Protein AF-A0A0V0X682-F1 (afdb_monomer_lite)

Organism: Trichinella pseudospiralis (NCBI:txid6337)

InterPro domains:
  IPR011989 Armadillo-like helical [G3DSA:1.25.10.10] (1-181)
  IPR013713 Exportin-2, central domain [PF08506] (57-180)
  IPR016024 Armadillo-type fold [SSF48371] (2-155)

Sequence (181 aa):
MVNSSPLVKKQLTEAICFIGKYDFPSNWESLLEALVKCIQSGDLSIVNSSLVTAEHLFRRYSSESKSEKLWREIKYVLDNFADPLTNLFTSLTSKMTGEESKHFDNGCTMQIYESFVDIAKIFYHLNFQDLPEYFEDHLDDWMSGFKVLLELKNVYTCPEIGSLKMSFCAQICDNLTMFAE

Foldseek 3Di:
DLPDDPVVLVVVLVVLLVVCVPCPPPNPVCLLVVLLCQCPVPDLSSNLSSLSSLLSNLVCLLVDDDDPVSVVRLVSCCVRPVVSLLVSLLVLLCCCLDPVVVVDDPVNLLSSLSSLLSSLSSVCSSPNVHRDPSCVVCVCSVVVSLVSLLVDDDPDPDVSSVVSSVSSVVSVVVSVVSVVD

Radius of gyration: 16.18 Å; chains: 1; bounding box: 40×38×44 Å

Structure (mmCIF, N/CA/C/O backbone):
data_AF-A0A0V0X682-F1
#
_entry.id   AF-A0A0V0X682-F1
#
loop_
_atom_site.group_PDB
_atom_site.id
_atom_site.type_symbol
_atom_site.label_atom_id
_atom_site.label_alt_id
_atom_site.label_comp_id
_atom_site.label_asym_id
_atom_site.label_entity_id
_atom_site.label_seq_id
_atom_site.pdbx_PDB_ins_code
_atom_site.Cartn_x
_atom_site.Cartn_y
_atom_site.Cartn_z
_atom_site.occupancy
_atom_site.B_iso_or_equiv
_atom_site.auth_seq_id
_atom_site.auth_comp_id
_atom_site.auth_asym_id
_atom_site.auth_atom_id
_atom_site.pdbx_PDB_model_num
ATOM 1 N N . MET A 1 1 ? -5.658 18.130 -4.636 1.00 57.16 1 MET A N 1
ATOM 2 C CA . MET A 1 1 ? -4.519 17.281 -4.227 1.00 57.16 1 MET A CA 1
ATOM 3 C C . MET A 1 1 ? -3.651 16.895 -5.420 1.00 57.16 1 MET A C 1
ATOM 5 O O . MET A 1 1 ? -2.490 17.271 -5.439 1.00 57.16 1 MET A O 1
ATOM 9 N N . VAL A 1 2 ? -4.208 16.225 -6.434 1.00 58.59 2 VAL A N 1
ATOM 10 C CA . VAL A 1 2 ? -3.455 15.650 -7.569 1.00 58.59 2 VAL A CA 1
ATOM 11 C C . VAL A 1 2 ? -2.567 16.655 -8.330 1.00 58.59 2 VAL A C 1
ATOM 13 O O . VAL A 1 2 ? -1.406 16.349 -8.586 1.00 58.59 2 VAL A O 1
ATOM 16 N N . ASN A 1 3 ? -3.049 17.878 -8.584 1.00 67.31 3 ASN A N 1
ATOM 17 C CA . ASN A 1 3 ? -2.349 18.878 -9.416 1.00 67.31 3 ASN A CA 1
ATOM 18 C C . ASN A 1 3 ? -1.567 19.948 -8.624 1.00 67.31 3 ASN A C 1
ATOM 20 O O . ASN A 1 3 ? -1.228 20.999 -9.164 1.00 67.31 3 ASN A O 1
ATOM 24 N N . SER A 1 4 ? -1.331 19.740 -7.327 1.00 73.56 4 SER A N 1
ATOM 25 C CA . SER A 1 4 ? -0.669 20.726 -6.457 1.00 73.56 4 SER A CA 1
ATOM 26 C C . SER A 1 4 ? 0.848 20.496 -6.372 1.00 73.56 4 SER A C 1
ATOM 28 O O . SER A 1 4 ? 1.323 19.389 -6.617 1.00 73.56 4 SER A O 1
ATOM 30 N N . SER A 1 5 ? 1.626 21.519 -5.995 1.00 83.12 5 SER A N 1
ATOM 31 C CA . SER A 1 5 ? 3.076 21.364 -5.778 1.00 83.12 5 SER A CA 1
ATOM 32 C C . SER A 1 5 ? 3.377 20.382 -4.629 1.00 83.12 5 SER A C 1
ATOM 34 O O . SER A 1 5 ? 2.527 20.212 -3.749 1.00 83.12 5 SER A O 1
ATOM 36 N N . PRO A 1 6 ? 4.571 19.755 -4.572 1.00 79.62 6 PRO A N 1
ATOM 37 C CA . PRO A 1 6 ? 4.893 18.748 -3.552 1.00 79.62 6 PRO A CA 1
ATOM 38 C C . PRO A 1 6 ? 4.686 19.234 -2.112 1.00 79.62 6 PRO A C 1
ATOM 40 O O . PRO A 1 6 ? 4.158 18.511 -1.270 1.00 79.62 6 PRO A O 1
ATOM 43 N N . LEU A 1 7 ? 5.038 20.494 -1.842 1.00 83.81 7 LEU A N 1
ATOM 44 C CA . LEU A 1 7 ? 4.897 21.095 -0.516 1.00 83.81 7 LEU A CA 1
ATOM 45 C C . LEU A 1 7 ? 3.420 21.275 -0.134 1.00 83.81 7 LEU A C 1
ATOM 47 O O . LEU A 1 7 ? 3.032 20.977 0.992 1.00 83.81 7 LEU A O 1
ATOM 51 N N . VAL A 1 8 ? 2.579 21.671 -1.094 1.00 85.94 8 VAL A N 1
ATOM 52 C CA . VAL A 1 8 ? 1.127 21.771 -0.894 1.00 85.94 8 VAL A CA 1
ATOM 53 C C . VAL A 1 8 ? 0.503 20.386 -0.737 1.00 85.94 8 VAL A C 1
ATOM 55 O O . VAL A 1 8 ? -0.334 20.205 0.141 1.00 85.94 8 VAL A O 1
ATOM 58 N N . LYS A 1 9 ? 0.929 19.390 -1.526 1.00 81.56 9 LYS A N 1
ATOM 59 C CA . LYS A 1 9 ? 0.474 17.998 -1.378 1.00 81.56 9 LYS A CA 1
ATOM 60 C C . LYS A 1 9 ? 0.738 17.479 0.033 1.00 81.56 9 LYS A C 1
ATOM 62 O O . LYS A 1 9 ? -0.184 16.972 0.657 1.00 81.56 9 LYS A O 1
ATOM 67 N N . LYS A 1 10 ? 1.948 17.688 0.563 1.00 83.69 10 LYS A N 1
ATOM 68 C CA . LYS A 1 10 ? 2.305 17.275 1.926 1.00 83.69 10 LYS A CA 1
ATOM 69 C C . LYS A 1 10 ? 1.392 17.904 2.982 1.00 83.69 10 LYS A C 1
ATOM 71 O O . LYS A 1 10 ? 0.851 17.190 3.817 1.00 83.69 10 LYS A O 1
ATOM 76 N N . GLN A 1 11 ? 1.185 19.219 2.919 1.00 89.81 11 GLN A N 1
ATOM 77 C CA . GLN A 1 11 ? 0.323 19.921 3.877 1.00 89.81 11 GLN A CA 1
ATOM 78 C C . GLN A 1 11 ? -1.144 19.479 3.781 1.00 89.81 11 GLN A C 1
ATOM 80 O O . GLN A 1 11 ? -1.811 19.322 4.801 1.00 89.81 11 GLN A O 1
ATOM 85 N N . LEU A 1 12 ? -1.643 19.223 2.567 1.00 87.38 12 LEU A N 1
ATOM 86 C CA . LEU A 1 12 ? -2.988 18.681 2.371 1.00 87.38 12 LEU A CA 1
ATOM 87 C C . LEU A 1 12 ? -3.115 17.260 2.930 1.00 87.38 12 LEU A C 1
ATOM 89 O O . LEU A 1 12 ? -4.102 16.977 3.599 1.00 87.38 12 LEU A O 1
ATOM 93 N N . THR A 1 13 ? -2.125 16.391 2.707 1.00 87.44 13 THR A N 1
ATOM 94 C CA . THR A 1 13 ? -2.109 15.042 3.290 1.00 87.44 13 THR A CA 1
ATOM 95 C C . THR A 1 13 ? -2.125 15.101 4.815 1.00 87.44 13 THR A C 1
ATOM 97 O O . THR A 1 13 ? -2.928 14.412 5.438 1.00 87.44 13 THR A O 1
ATOM 100 N N . GLU A 1 14 ? -1.300 15.955 5.425 1.00 87.19 14 GLU A N 1
ATOM 101 C CA . GLU A 1 14 ? -1.281 16.143 6.881 1.00 87.19 14 GLU A CA 1
ATOM 102 C C . GLU A 1 14 ? -2.640 16.627 7.408 1.00 87.19 14 GLU A C 1
ATOM 104 O O . GLU A 1 14 ? -3.142 16.087 8.394 1.00 87.19 14 GLU A O 1
ATOM 109 N N . ALA A 1 15 ? -3.278 17.580 6.721 1.00 91.00 15 ALA A N 1
ATOM 110 C CA . ALA A 1 15 ? -4.612 18.058 7.076 1.00 91.00 15 ALA A CA 1
ATOM 111 C C . ALA A 1 15 ? -5.681 16.955 6.962 1.00 91.00 15 ALA A C 1
ATOM 113 O O . ALA A 1 15 ? -6.491 16.798 7.876 1.00 91.00 15 ALA A O 1
ATOM 114 N N . ILE A 1 16 ? -5.658 16.161 5.884 1.00 88.69 16 ILE A N 1
ATOM 115 C CA . ILE A 1 16 ? -6.567 15.018 5.698 1.00 88.69 16 ILE A CA 1
ATOM 116 C C . ILE A 1 16 ? -6.384 14.009 6.831 1.00 88.69 16 ILE A C 1
ATOM 118 O O . ILE A 1 16 ? -7.370 13.579 7.417 1.00 88.69 16 ILE A O 1
ATOM 122 N N . CYS A 1 17 ? -5.144 13.669 7.187 1.00 86.75 17 CYS A N 1
ATOM 123 C CA . CYS A 1 17 ? -4.870 12.712 8.260 1.00 86.75 17 CYS A CA 1
ATOM 124 C C . CYS A 1 17 ? -5.299 13.248 9.629 1.00 86.75 17 CYS A C 1
ATOM 126 O O . CYS A 1 17 ? -5.822 12.499 10.453 1.00 86.75 17 CYS A O 1
ATOM 128 N N . PHE A 1 18 ? -5.113 14.549 9.873 1.00 88.44 18 PHE A N 1
ATOM 129 C CA . PHE A 1 18 ? -5.542 15.183 11.114 1.00 88.44 18 PHE A CA 1
ATOM 130 C C . PHE A 1 18 ? -7.064 15.143 11.281 1.00 88.44 18 PHE A C 1
ATOM 132 O O . PHE A 1 18 ? -7.544 14.747 12.339 1.00 88.44 18 PHE A O 1
ATOM 139 N N . ILE A 1 19 ? -7.820 15.503 10.240 1.00 90.56 19 ILE A N 1
ATOM 140 C CA . ILE A 1 19 ? -9.289 15.432 10.259 1.00 90.56 19 ILE A CA 1
ATOM 141 C C . ILE A 1 19 ? -9.741 13.963 10.326 1.00 90.56 19 ILE A C 1
ATOM 143 O O . ILE A 1 19 ? -10.564 13.599 11.166 1.00 90.56 19 ILE A O 1
ATOM 147 N N . GLY A 1 20 ? -9.134 13.097 9.509 1.00 87.69 20 GLY A N 1
ATOM 148 C CA . GLY A 1 20 ? -9.410 11.663 9.463 1.00 87.69 20 GLY A CA 1
ATOM 149 C C . GLY A 1 20 ? -9.257 10.988 10.824 1.00 87.69 20 GLY A C 1
ATOM 150 O O . GLY A 1 20 ? -10.064 10.138 11.175 1.00 87.69 20 GLY A O 1
ATOM 151 N N . LYS A 1 21 ? -8.321 11.435 11.669 1.00 83.75 21 LYS A N 1
ATOM 152 C CA . LYS A 1 21 ? -8.171 10.905 13.030 1.00 83.75 21 LYS A CA 1
ATOM 153 C C . LYS A 1 21 ? -9.472 10.934 13.848 1.00 83.75 21 LYS A C 1
ATOM 155 O O . LYS A 1 21 ? -9.697 10.030 14.659 1.00 83.75 21 LYS A O 1
ATOM 160 N N . TYR A 1 22 ? -10.291 11.967 13.661 1.00 87.19 22 TYR A N 1
ATOM 161 C CA . TYR A 1 22 ? -11.524 12.186 14.415 1.00 87.19 22 TYR A CA 1
ATOM 162 C C . TYR A 1 22 ? -12.769 11.736 13.652 1.00 87.19 22 TYR A C 1
ATOM 164 O O . TYR A 1 22 ? -13.678 11.177 14.272 1.00 87.19 22 TYR A O 1
ATOM 172 N N . ASP A 1 23 ? -12.779 11.936 12.333 1.00 89.94 23 ASP A N 1
ATOM 173 C CA . ASP A 1 23 ? -13.981 11.780 11.514 1.00 89.94 23 ASP A CA 1
ATOM 174 C C . ASP A 1 23 ? -14.017 10.473 10.716 1.00 89.94 23 ASP A C 1
ATOM 176 O O . ASP A 1 23 ? -15.097 9.983 10.391 1.00 89.94 23 ASP A O 1
ATOM 180 N N . PHE A 1 24 ? -12.870 9.857 10.432 1.00 91.25 24 PHE A N 1
ATOM 181 C CA . PHE A 1 24 ? -12.825 8.564 9.756 1.00 91.25 24 PHE A CA 1
ATOM 182 C C . PHE A 1 24 ? -13.065 7.420 10.766 1.00 91.25 24 PHE A C 1
ATOM 184 O O . PHE A 1 24 ? -12.492 7.455 11.858 1.00 91.25 24 PHE A O 1
ATOM 191 N N . PRO A 1 25 ? -13.901 6.411 10.444 1.00 87.38 25 PRO A N 1
ATOM 192 C CA . PRO A 1 25 ? -14.667 6.257 9.204 1.00 87.38 25 PRO A CA 1
ATOM 193 C C . PRO A 1 25 ? -16.079 6.868 9.261 1.00 87.38 25 PRO A C 1
ATOM 195 O O . PRO A 1 25 ? -16.604 7.275 8.232 1.00 87.38 25 PRO A O 1
ATOM 198 N N . SER A 1 26 ? -16.693 6.969 10.444 1.00 86.88 26 SER A N 1
ATOM 199 C CA . SER A 1 26 ? -18.140 7.206 10.602 1.00 86.88 26 SER A CA 1
ATOM 200 C C . SER A 1 26 ? -18.651 8.579 10.157 1.00 86.88 26 SER A C 1
ATOM 202 O O . SER A 1 26 ? -19.785 8.687 9.711 1.00 86.88 26 SER A O 1
ATOM 204 N N . ASN A 1 27 ? -17.849 9.635 10.289 1.00 89.50 27 ASN A N 1
ATOM 205 C CA . ASN A 1 27 ? -18.232 10.995 9.892 1.00 89.50 27 ASN A CA 1
ATOM 206 C C . ASN A 1 27 ? -17.629 11.395 8.533 1.00 89.50 27 ASN A C 1
ATOM 208 O O . ASN A 1 27 ? -17.876 12.503 8.058 1.00 89.50 27 ASN A O 1
ATOM 212 N N . TRP A 1 28 ? -16.843 10.513 7.903 1.00 90.69 28 TRP A N 1
ATOM 213 C CA . TRP A 1 28 ? -16.208 10.764 6.610 1.00 90.69 28 TRP A CA 1
ATOM 214 C C . TRP A 1 28 ? -16.113 9.496 5.751 1.00 90.69 28 TRP A C 1
ATOM 216 O O . TRP A 1 28 ? -15.052 9.125 5.247 1.00 90.69 28 TRP A O 1
ATOM 226 N N . GLU A 1 29 ? -17.254 8.839 5.557 1.00 87.31 29 GLU A N 1
ATOM 227 C CA . GLU A 1 29 ? -17.362 7.551 4.858 1.00 87.31 29 GLU A CA 1
ATOM 228 C C . GLU A 1 29 ? -16.812 7.602 3.417 1.00 87.31 29 GLU A C 1
ATOM 230 O O . GLU A 1 29 ? -16.165 6.662 2.954 1.00 87.31 29 GLU A O 1
ATOM 235 N N . SER A 1 30 ? -16.974 8.743 2.736 1.00 91.62 30 SER A N 1
ATOM 236 C CA . SER A 1 30 ? -16.538 8.955 1.347 1.00 91.62 30 SER A CA 1
ATOM 237 C C . SER A 1 30 ? -15.021 9.047 1.153 1.00 91.62 30 SER A C 1
ATOM 239 O O . SER A 1 30 ? -14.552 8.991 0.013 1.00 91.62 30 SER A O 1
ATOM 241 N N . LEU A 1 31 ? -14.235 9.191 2.229 1.00 93.12 31 LEU A N 1
ATOM 242 C CA . LEU A 1 31 ? -12.780 9.318 2.129 1.00 93.12 31 LEU A CA 1
ATOM 243 C C . LEU A 1 31 ? -12.152 8.050 1.543 1.00 93.12 31 LEU A C 1
ATOM 245 O O . LEU A 1 31 ? -11.347 8.140 0.617 1.00 93.12 31 LEU A O 1
ATOM 249 N N . LEU A 1 32 ? -12.544 6.877 2.047 1.00 95.12 32 LEU A N 1
ATOM 250 C CA . LEU A 1 32 ? -11.981 5.610 1.580 1.00 95.12 32 LEU A CA 1
ATOM 251 C C . LEU A 1 32 ? -12.367 5.335 0.127 1.00 95.12 32 LEU A C 1
ATOM 253 O O . LEU A 1 32 ? -11.505 5.001 -0.678 1.00 95.12 32 LEU A O 1
ATOM 257 N N . GLU A 1 33 ? -13.632 5.564 -0.232 1.00 95.00 33 GLU A N 1
ATOM 258 C CA . GLU A 1 33 ? -14.111 5.418 -1.611 1.00 95.00 33 GLU A CA 1
ATOM 259 C C . GLU A 1 33 ? -13.330 6.323 -2.579 1.00 95.00 33 GLU A C 1
ATOM 261 O O . GLU A 1 33 ? -12.955 5.905 -3.677 1.00 95.00 33 GLU A O 1
ATOM 266 N N . ALA A 1 34 ? -13.035 7.562 -2.173 1.00 94.25 34 ALA A N 1
ATOM 267 C CA . ALA A 1 34 ? -12.229 8.477 -2.972 1.00 94.25 34 ALA A CA 1
ATOM 268 C C . ALA A 1 34 ? -10.785 7.979 -3.144 1.00 94.25 34 ALA A C 1
ATOM 270 O O . ALA A 1 34 ? -10.247 8.072 -4.251 1.00 94.25 34 ALA A O 1
ATOM 271 N N . LEU A 1 35 ? -10.171 7.420 -2.093 1.00 95.31 35 LEU A N 1
ATOM 272 C CA . LEU A 1 35 ? -8.837 6.817 -2.173 1.00 95.31 35 LEU A CA 1
ATOM 273 C C . LEU A 1 35 ? -8.836 5.597 -3.107 1.00 95.31 35 LEU A C 1
ATOM 275 O O . LEU A 1 35 ? -7.969 5.511 -3.975 1.00 95.31 35 LEU A O 1
ATOM 279 N N . VAL A 1 36 ? -9.836 4.713 -3.002 1.00 96.94 36 VAL A N 1
ATOM 280 C CA . VAL A 1 36 ? -10.002 3.541 -3.885 1.00 96.94 36 VAL A CA 1
ATOM 281 C C . VAL A 1 36 ? -10.095 3.968 -5.352 1.00 96.94 36 VAL A C 1
ATOM 283 O O . VAL A 1 36 ? -9.344 3.477 -6.195 1.00 96.94 36 VAL A O 1
ATOM 286 N N . LYS A 1 37 ? -10.938 4.960 -5.666 1.00 96.62 37 LYS A N 1
ATOM 287 C CA . LYS A 1 37 ? -11.050 5.501 -7.032 1.00 96.62 37 LYS A CA 1
ATOM 288 C C . LYS A 1 37 ? -9.724 6.055 -7.552 1.00 96.62 37 LYS A C 1
ATOM 290 O O . LYS A 1 37 ? -9.412 5.895 -8.730 1.00 96.62 37 LYS A O 1
ATOM 295 N N . CYS A 1 38 ? -8.940 6.707 -6.693 1.00 94.94 38 CYS A N 1
ATOM 296 C CA . CYS A 1 38 ? -7.644 7.255 -7.084 1.00 94.94 38 CYS A CA 1
ATOM 297 C C . CYS A 1 38 ? -6.615 6.154 -7.380 1.00 94.94 38 CYS A C 1
ATOM 299 O O . CYS A 1 38 ? -5.927 6.241 -8.399 1.00 94.94 38 CYS A O 1
ATOM 301 N N . ILE A 1 39 ? -6.526 5.108 -6.549 1.00 95.94 39 ILE A N 1
ATOM 302 C CA . ILE A 1 39 ? -5.578 4.003 -6.782 1.00 95.94 39 ILE A CA 1
ATOM 303 C C . ILE A 1 39 ? -5.954 3.147 -8.004 1.00 95.94 39 ILE A C 1
ATOM 305 O O . ILE A 1 39 ? -5.081 2.566 -8.639 1.00 95.94 39 ILE A O 1
ATOM 309 N N . GLN A 1 40 ? -7.231 3.133 -8.390 1.00 95.94 40 GLN A N 1
ATOM 310 C CA . GLN A 1 40 ? -7.724 2.448 -9.591 1.00 95.94 40 GLN A CA 1
ATOM 311 C C . GLN A 1 40 ? -7.667 3.310 -10.866 1.00 95.94 40 GLN A C 1
ATOM 313 O O . GLN A 1 40 ? -8.039 2.845 -11.940 1.00 95.94 40 GLN A O 1
ATOM 318 N N . SER A 1 41 ? -7.201 4.560 -10.782 1.00 94.56 41 SER A N 1
ATOM 319 C CA . SER A 1 41 ? -7.227 5.503 -11.914 1.00 94.56 41 SER A CA 1
ATOM 320 C C . SER A 1 41 ? -6.294 5.137 -13.076 1.00 94.56 41 SER A C 1
ATOM 322 O O . SER A 1 41 ? -6.492 5.613 -14.192 1.00 94.56 41 SER A O 1
ATOM 324 N N . GLY A 1 42 ? -5.260 4.330 -12.819 1.00 91.44 42 GLY A N 1
ATOM 325 C CA . GLY A 1 42 ? -4.221 3.978 -13.792 1.00 91.44 42 GLY A CA 1
ATOM 326 C C . GLY A 1 42 ? -3.160 5.063 -14.030 1.00 91.44 42 GLY A C 1
ATOM 327 O O . GLY A 1 42 ? -2.134 4.769 -14.644 1.00 91.44 42 GLY A O 1
ATOM 328 N N . ASP A 1 43 ? -3.356 6.282 -13.518 1.00 93.62 43 ASP A N 1
ATOM 329 C CA . ASP A 1 43 ? -2.365 7.361 -13.552 1.00 93.62 43 ASP A CA 1
ATOM 330 C C . ASP A 1 43 ? -1.435 7.252 -12.335 1.00 93.62 43 ASP A C 1
ATOM 332 O O . ASP A 1 43 ? -1.848 7.501 -11.201 1.00 93.62 43 ASP A O 1
ATOM 336 N N . LEU A 1 44 ? -0.163 6.914 -12.569 1.00 92.62 44 LEU A N 1
ATOM 337 C CA . LEU A 1 44 ? 0.832 6.714 -11.508 1.00 92.62 44 LEU A CA 1
ATOM 338 C C . LEU A 1 44 ? 0.986 7.928 -10.576 1.00 92.62 44 LEU A C 1
ATOM 340 O O . LEU A 1 44 ? 1.238 7.758 -9.385 1.00 92.62 44 LEU A O 1
ATOM 344 N N . SER A 1 45 ? 0.789 9.157 -11.064 1.00 91.31 45 SER A N 1
ATOM 345 C CA . SER A 1 45 ? 0.868 10.352 -10.217 1.00 91.31 45 SER A CA 1
ATOM 346 C C . SER A 1 45 ? -0.310 10.445 -9.244 1.00 91.31 45 SER A C 1
ATOM 348 O O . SER A 1 45 ? -0.137 10.828 -8.076 1.00 91.31 45 SER A O 1
ATOM 350 N N . ILE A 1 46 ? -1.509 10.088 -9.715 1.00 92.81 46 ILE A N 1
ATOM 351 C CA . ILE A 1 46 ? -2.728 10.024 -8.898 1.00 92.81 46 ILE A CA 1
ATOM 352 C C . ILE A 1 46 ? -2.608 8.889 -7.887 1.00 92.81 46 ILE A C 1
ATOM 354 O O . ILE A 1 46 ? -2.848 9.111 -6.698 1.00 92.81 46 ILE A O 1
ATOM 358 N N . VAL A 1 47 ? -2.183 7.715 -8.354 1.00 95.88 47 VAL A N 1
ATOM 359 C CA . VAL A 1 47 ? -1.964 6.522 -7.534 1.00 95.88 47 VAL A CA 1
ATOM 360 C C . VAL A 1 47 ? -0.982 6.830 -6.404 1.00 95.88 47 VAL A C 1
ATOM 362 O O . VAL A 1 47 ? -1.367 6.703 -5.245 1.00 95.88 47 VAL A O 1
ATOM 365 N N . ASN A 1 48 ? 0.217 7.347 -6.704 1.00 94.25 48 ASN A N 1
ATOM 366 C CA . ASN A 1 48 ? 1.216 7.693 -5.681 1.00 94.25 48 ASN A CA 1
ATOM 367 C C . ASN A 1 48 ? 0.664 8.696 -4.669 1.00 94.25 48 ASN A C 1
ATOM 369 O O . ASN A 1 48 ? 0.789 8.509 -3.464 1.00 94.25 48 ASN A O 1
ATOM 373 N N . SER A 1 49 ? -0.003 9.752 -5.146 1.00 91.12 49 SER A N 1
ATOM 374 C CA . SER A 1 49 ? -0.570 10.763 -4.247 1.00 91.12 49 SER A CA 1
ATOM 375 C C . SER A 1 49 ? -1.607 10.154 -3.293 1.00 91.12 49 SER A C 1
ATOM 377 O O . SER A 1 49 ? -1.661 10.534 -2.128 1.00 91.12 49 SER A O 1
ATOM 379 N N . SER A 1 50 ? -2.414 9.209 -3.781 1.00 94.12 50 SER A N 1
ATOM 380 C CA . SER A 1 50 ? -3.421 8.512 -2.982 1.00 94.12 50 SER A CA 1
ATOM 381 C C . SER A 1 50 ? -2.810 7.517 -1.999 1.00 94.12 50 SER A C 1
ATOM 383 O O . SER A 1 50 ? -3.247 7.462 -0.852 1.00 94.12 50 SER A O 1
ATOM 385 N N . LEU A 1 51 ? -1.795 6.758 -2.421 1.00 96.81 51 LEU A N 1
ATOM 386 C CA . LEU A 1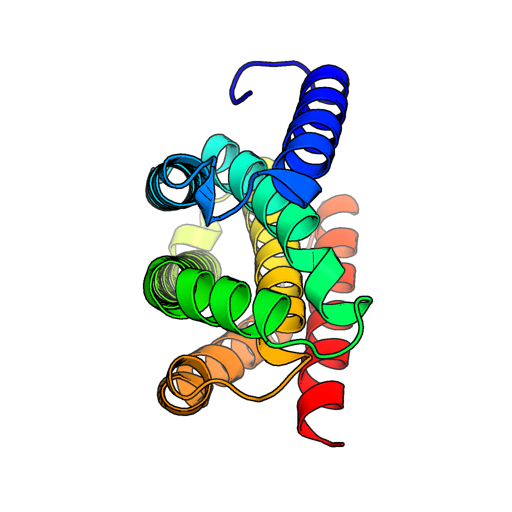 51 ? -1.082 5.811 -1.563 1.00 96.81 51 LEU A CA 1
ATOM 387 C C . LEU A 1 51 ? -0.385 6.523 -0.405 1.00 96.81 51 LEU A C 1
ATOM 389 O O . LEU A 1 51 ? -0.531 6.087 0.729 1.00 96.81 51 LEU A O 1
ATOM 393 N N . VAL A 1 52 ? 0.262 7.667 -0.652 1.00 94.56 52 VAL A N 1
ATOM 394 C CA . VAL A 1 52 ? 0.855 8.487 0.416 1.00 94.56 52 VAL A CA 1
ATOM 395 C C . VAL A 1 52 ? -0.205 8.894 1.442 1.00 94.56 52 VAL A C 1
ATOM 397 O O . VAL A 1 52 ? 0.025 8.784 2.645 1.00 94.56 52 VAL A O 1
ATOM 400 N N . THR A 1 53 ? -1.376 9.360 0.996 1.00 93.75 53 THR A N 1
ATOM 401 C CA . THR A 1 53 ? -2.463 9.733 1.913 1.00 93.75 53 THR A CA 1
ATOM 402 C C . THR A 1 53 ? -3.004 8.530 2.685 1.00 93.75 53 THR A C 1
ATOM 404 O O . THR A 1 53 ? -3.204 8.638 3.893 1.00 93.75 53 THR A O 1
ATOM 407 N N . ALA A 1 54 ? -3.209 7.394 2.015 1.00 95.88 54 ALA A N 1
ATOM 408 C CA . ALA A 1 54 ? -3.666 6.158 2.643 1.00 95.88 54 ALA A CA 1
ATOM 409 C C . ALA A 1 54 ? -2.657 5.640 3.683 1.00 95.88 54 ALA A C 1
ATOM 411 O O . ALA A 1 54 ? -3.042 5.352 4.812 1.00 95.88 54 ALA A O 1
ATOM 412 N N . GLU A 1 55 ? -1.364 5.608 3.351 1.00 95.94 55 GLU A N 1
ATOM 413 C CA . GLU A 1 55 ? -0.293 5.202 4.266 1.00 95.94 55 GLU A CA 1
ATOM 414 C C . GLU A 1 55 ? -0.303 6.054 5.534 1.00 95.94 55 GLU A C 1
ATOM 416 O O . GLU A 1 55 ? -0.353 5.509 6.634 1.00 95.94 55 GLU A O 1
ATOM 421 N N . HIS A 1 56 ? -0.362 7.382 5.404 1.00 93.56 56 HIS A N 1
ATOM 422 C CA . HIS A 1 56 ? -0.364 8.270 6.567 1.00 93.56 56 HIS A CA 1
ATOM 423 C C . HIS A 1 56 ? -1.625 8.113 7.426 1.00 93.56 56 HIS A C 1
ATOM 425 O O . HIS A 1 56 ? -1.542 8.226 8.654 1.00 93.56 56 HIS A O 1
ATOM 431 N N . LEU A 1 57 ? -2.777 7.862 6.794 1.00 93.94 57 LEU A N 1
ATOM 432 C CA . LEU A 1 57 ? -4.046 7.628 7.478 1.00 93.94 57 LEU A CA 1
ATOM 433 C 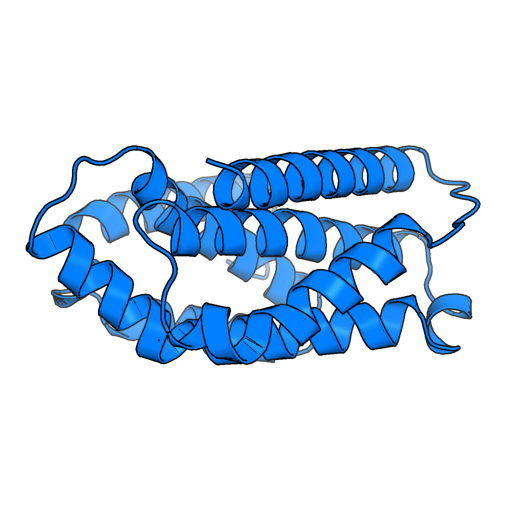C . LEU A 1 57 ? -4.010 6.322 8.284 1.00 93.94 57 LEU A C 1
ATOM 435 O O . LEU A 1 57 ? -4.433 6.302 9.442 1.00 93.94 57 LEU A O 1
ATOM 439 N N . PHE A 1 58 ? -3.471 5.252 7.695 1.00 95.81 58 PHE A N 1
ATOM 440 C CA . PHE A 1 58 ? -3.440 3.914 8.291 1.00 95.81 58 PHE A CA 1
ATOM 441 C C . PHE A 1 58 ? -2.251 3.695 9.229 1.00 95.81 58 PHE A C 1
ATOM 443 O O . PHE A 1 58 ? -2.324 2.839 10.105 1.00 95.81 58 PHE A O 1
ATOM 450 N N . ARG A 1 59 ? -1.192 4.511 9.148 1.00 94.12 59 ARG A N 1
ATOM 451 C CA . ARG A 1 59 ? -0.002 4.411 10.012 1.00 94.12 59 ARG A CA 1
ATOM 452 C C . ARG A 1 59 ? -0.324 4.370 11.503 1.00 94.12 59 ARG A C 1
ATOM 454 O O . ARG A 1 59 ? 0.406 3.767 12.278 1.00 94.12 59 ARG A O 1
ATOM 461 N N . ARG A 1 60 ? -1.418 5.002 11.936 1.00 91.81 60 ARG A N 1
ATOM 462 C CA . ARG A 1 60 ? -1.822 4.969 13.348 1.00 91.81 60 ARG A CA 1
ATOM 463 C C . ARG A 1 60 ? -2.141 3.556 13.847 1.00 91.81 60 ARG A C 1
ATOM 465 O O . ARG A 1 60 ? -1.987 3.315 15.041 1.00 91.81 60 ARG A O 1
ATOM 472 N N . TYR A 1 61 ? -2.511 2.630 12.960 1.00 94.19 61 TYR A N 1
ATOM 473 C CA . TYR A 1 61 ? -2.877 1.255 13.305 1.00 94.19 61 TYR A CA 1
ATOM 474 C C . TYR A 1 61 ? -1.727 0.478 13.941 1.00 94.19 61 TYR A C 1
ATOM 476 O O . TYR A 1 61 ? -1.995 -0.379 14.773 1.00 94.19 61 TYR A O 1
ATOM 484 N N . SER A 1 62 ? -0.471 0.825 13.649 1.00 91.00 62 SER A N 1
ATOM 485 C CA . SER A 1 62 ? 0.701 0.223 14.298 1.00 91.00 62 SER A CA 1
ATOM 486 C C . SER A 1 62 ? 1.130 0.900 15.605 1.00 91.00 62 SER A C 1
ATOM 488 O O . SER A 1 62 ? 2.001 0.405 16.314 1.00 91.00 62 SER A O 1
ATOM 490 N N . SER A 1 63 ? 0.510 2.028 15.961 1.00 88.88 63 SER A N 1
ATOM 491 C CA . SER A 1 63 ? 0.878 2.826 17.143 1.00 88.88 63 SER A CA 1
ATOM 492 C C . SER A 1 63 ? -0.226 2.946 18.195 1.00 88.88 63 SER A C 1
ATOM 494 O O . SER A 1 63 ? 0.061 3.209 19.362 1.00 88.88 63 SER A O 1
ATOM 496 N N . GLU A 1 64 ? -1.491 2.787 17.801 1.00 89.50 64 GLU A N 1
ATOM 497 C CA . GLU A 1 64 ? -2.637 2.883 18.701 1.00 89.50 64 GLU A CA 1
ATOM 498 C C . GLU A 1 64 ? -2.935 1.537 19.375 1.00 89.50 64 GLU A C 1
ATOM 500 O O . GLU A 1 64 ? -2.896 0.471 18.758 1.00 89.50 64 GLU A O 1
ATOM 505 N N . SER A 1 65 ? -3.267 1.586 20.666 1.00 89.25 65 SER A N 1
ATOM 506 C CA . SER A 1 65 ? -3.656 0.398 21.425 1.00 89.25 65 SER A CA 1
ATOM 507 C C . SER A 1 65 ? -4.969 -0.199 20.911 1.00 89.25 65 SER A C 1
ATOM 509 O O . SER A 1 65 ? -5.899 0.525 20.541 1.00 89.25 65 SER A O 1
ATOM 511 N N . LYS A 1 66 ? -5.076 -1.533 20.980 1.00 90.19 66 LYS A N 1
ATOM 512 C CA . LYS A 1 66 ? -6.286 -2.285 20.614 1.00 90.19 66 LYS A CA 1
ATOM 513 C C . LYS A 1 66 ? -7.529 -1.700 21.292 1.00 90.19 66 LYS A C 1
ATOM 515 O O . LYS A 1 66 ? -7.583 -1.556 22.513 1.00 90.19 66 LYS A O 1
ATOM 520 N N . SER A 1 67 ? -8.544 -1.388 20.489 1.00 92.69 67 SER A N 1
ATOM 521 C CA . SER A 1 67 ? -9.860 -0.955 20.961 1.00 92.69 67 SER A CA 1
ATOM 522 C C . SER A 1 67 ? -10.957 -1.356 19.981 1.00 92.69 67 SER A C 1
ATOM 524 O O . SER A 1 67 ? -10.732 -1.414 18.776 1.00 92.69 67 SER A O 1
ATOM 526 N N . GLU A 1 68 ? -12.173 -1.556 20.484 1.00 91.75 68 GLU A N 1
ATOM 527 C CA . GLU A 1 68 ? -13.364 -1.844 19.670 1.00 91.75 68 GLU A CA 1
ATOM 528 C C . GLU A 1 68 ? -13.627 -0.810 18.566 1.00 91.75 68 GLU A C 1
ATOM 530 O O . GLU A 1 68 ? -14.188 -1.129 17.518 1.00 91.75 68 GLU A O 1
ATOM 535 N N . LYS A 1 69 ? -13.252 0.452 18.809 1.00 90.44 69 LYS A N 1
ATOM 536 C CA . LYS A 1 69 ? -13.379 1.523 17.818 1.00 90.44 69 LYS A CA 1
ATOM 537 C C . LYS A 1 69 ? -12.363 1.338 16.689 1.00 90.44 69 LYS A C 1
ATOM 539 O O . LYS A 1 69 ? -12.750 1.380 15.527 1.00 90.44 69 LYS A O 1
ATOM 544 N N . LEU A 1 70 ? -11.097 1.104 17.043 1.00 91.88 70 LEU A N 1
ATOM 545 C CA . LEU A 1 70 ? -10.011 0.888 16.087 1.00 91.88 70 LEU A CA 1
ATOM 546 C C . LEU A 1 70 ? -10.272 -0.348 15.218 1.00 91.88 70 LEU A C 1
ATOM 548 O O . LEU A 1 70 ? -10.159 -0.279 14.003 1.00 91.88 70 LEU A O 1
ATOM 552 N N . TRP A 1 71 ? -10.699 -1.455 15.827 1.00 93.31 71 TRP A N 1
ATOM 553 C CA . TRP A 1 71 ? -10.991 -2.696 15.108 1.00 93.31 71 TRP A CA 1
ATOM 554 C C . TRP A 1 71 ? -12.156 -2.571 14.129 1.00 93.31 71 TRP A C 1
ATOM 556 O O . TRP A 1 71 ? -12.077 -3.085 13.017 1.00 93.31 71 TRP A O 1
ATOM 566 N N . ARG A 1 72 ? -13.221 -1.848 14.498 1.00 93.56 72 ARG A N 1
ATOM 567 C CA . ARG A 1 72 ? -14.323 -1.554 13.569 1.00 93.56 72 ARG A CA 1
ATOM 568 C C . ARG A 1 72 ? -13.867 -0.739 12.366 1.00 93.56 72 ARG A C 1
ATOM 570 O O . ARG A 1 72 ? -14.334 -0.984 11.259 1.00 93.56 72 ARG A O 1
ATOM 577 N N . GLU A 1 73 ? -12.966 0.210 12.582 1.00 94.62 73 GLU A N 1
ATOM 578 C CA . GLU A 1 73 ? -12.384 0.991 11.498 1.00 94.62 73 GLU A CA 1
ATOM 579 C C . GLU A 1 73 ? -11.473 0.148 10.603 1.00 94.62 73 GLU A C 1
ATOM 581 O O . GLU A 1 73 ? -11.651 0.169 9.389 1.00 94.62 73 GLU A O 1
ATOM 586 N N . ILE A 1 74 ? -10.548 -0.622 11.183 1.00 95.56 74 ILE A N 1
ATOM 587 C CA . ILE A 1 74 ? -9.660 -1.514 10.425 1.00 95.56 74 ILE A CA 1
ATOM 588 C C . ILE A 1 74 ? -10.492 -2.491 9.596 1.00 95.56 74 ILE A C 1
ATOM 590 O O . ILE A 1 74 ? -10.234 -2.640 8.408 1.00 95.56 74 ILE A O 1
ATOM 594 N N . LYS A 1 75 ? -11.543 -3.081 10.176 1.00 95.38 75 LYS A N 1
ATOM 595 C CA . LYS A 1 75 ? -12.461 -3.957 9.443 1.00 95.38 75 LYS A CA 1
ATOM 596 C C . LYS A 1 75 ? -13.112 -3.248 8.254 1.00 95.38 75 LYS A C 1
ATOM 598 O O . LYS A 1 75 ? -13.079 -3.774 7.150 1.00 95.38 75 LYS A O 1
ATOM 603 N N . TYR A 1 76 ? -13.631 -2.035 8.451 1.00 95.94 76 TYR A N 1
ATOM 604 C CA . TYR A 1 76 ? -14.176 -1.234 7.351 1.00 95.94 76 TYR A CA 1
ATOM 605 C C . TYR A 1 76 ? -13.139 -0.982 6.245 1.00 95.94 76 TYR A C 1
ATOM 607 O O . TYR A 1 76 ? -13.471 -1.062 5.063 1.00 95.94 76 TYR A O 1
ATOM 615 N N . VAL A 1 77 ? -11.884 -0.702 6.606 1.00 97.31 77 VAL A N 1
ATOM 616 C CA . VAL A 1 77 ? -10.803 -0.526 5.628 1.00 97.31 77 VAL A CA 1
ATOM 617 C C . VAL A 1 77 ? -10.504 -1.829 4.894 1.00 97.31 77 VAL A C 1
ATOM 619 O O . VAL A 1 77 ? -10.423 -1.815 3.670 1.00 97.31 77 VAL A O 1
ATOM 622 N N . LEU A 1 78 ? -10.383 -2.949 5.602 1.00 97.31 78 LEU A N 1
ATOM 623 C CA . LEU A 1 78 ? -10.118 -4.258 5.006 1.00 97.31 78 LEU A CA 1
ATOM 624 C C . LEU A 1 78 ? -11.202 -4.647 3.998 1.00 97.31 78 LEU A C 1
ATOM 626 O O . LEU A 1 78 ? -10.872 -4.958 2.856 1.00 97.31 78 LEU A O 1
ATOM 630 N N . ASP A 1 79 ? -12.474 -4.511 4.382 1.00 96.94 79 ASP A N 1
ATOM 631 C CA . ASP A 1 79 ? -13.633 -4.878 3.557 1.00 96.94 79 ASP A CA 1
ATOM 632 C C . ASP A 1 79 ? -13.708 -4.087 2.232 1.00 96.94 79 ASP A C 1
ATOM 634 O O . ASP A 1 79 ? -14.349 -4.533 1.283 1.00 96.94 79 ASP A 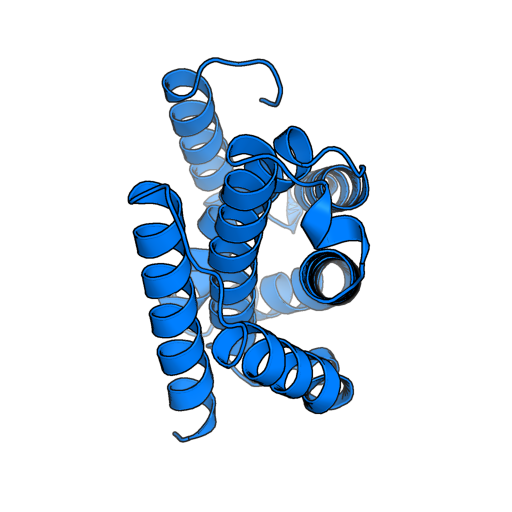O 1
ATOM 638 N N . ASN A 1 80 ? -13.077 -2.906 2.152 1.00 97.00 80 ASN A N 1
ATOM 639 C CA . ASN A 1 80 ? -13.230 -1.984 1.018 1.00 97.00 80 ASN A CA 1
ATOM 640 C C . ASN A 1 80 ? -11.920 -1.624 0.296 1.00 97.00 80 ASN A C 1
ATOM 642 O O . ASN A 1 80 ? -11.967 -1.100 -0.816 1.00 97.00 80 ASN A O 1
ATOM 646 N N . PHE A 1 81 ? -10.758 -1.844 0.913 1.00 98.00 81 PHE A N 1
ATOM 647 C CA . PHE A 1 81 ? -9.461 -1.382 0.405 1.00 98.00 81 PHE A CA 1
ATOM 648 C C . PHE A 1 81 ? -8.459 -2.510 0.166 1.00 98.00 81 PHE A C 1
ATOM 650 O O . PHE A 1 81 ? -7.580 -2.342 -0.680 1.00 98.00 81 PHE A O 1
ATOM 657 N N . ALA A 1 82 ? -8.581 -3.646 0.862 1.00 97.94 82 ALA A N 1
ATOM 658 C CA . ALA A 1 82 ? -7.608 -4.730 0.742 1.00 97.94 82 ALA A CA 1
ATOM 659 C C . ALA A 1 82 ? -7.557 -5.288 -0.691 1.00 97.94 82 ALA A C 1
ATOM 661 O O . ALA A 1 82 ? -6.480 -5.339 -1.282 1.00 97.94 82 ALA A O 1
ATOM 662 N N . ASP A 1 83 ? -8.716 -5.561 -1.298 1.00 98.19 83 ASP A N 1
ATOM 663 C CA . ASP A 1 83 ? -8.793 -6.037 -2.684 1.00 98.19 83 ASP A CA 1
ATOM 664 C C . ASP A 1 83 ? -8.273 -5.032 -3.729 1.00 98.19 83 ASP A C 1
ATOM 666 O O . ASP A 1 83 ? -7.384 -5.378 -4.514 1.00 98.19 83 ASP A O 1
ATOM 670 N N . PRO A 1 84 ? -8.697 -3.754 -3.726 1.00 98.31 84 PRO A N 1
ATOM 671 C CA . PRO A 1 84 ? -8.096 -2.741 -4.591 1.00 98.31 84 PRO A CA 1
ATOM 672 C C . PRO A 1 84 ? -6.574 -2.604 -4.441 1.00 98.31 84 PRO A C 1
ATOM 674 O O . PRO A 1 84 ? -5.877 -2.406 -5.440 1.00 98.31 84 PRO A O 1
ATOM 677 N N . LEU A 1 85 ? -6.051 -2.710 -3.214 1.00 98.50 85 LEU A N 1
ATOM 678 C CA . LEU A 1 85 ? -4.618 -2.626 -2.941 1.00 98.50 85 LEU A CA 1
ATOM 679 C C . LEU A 1 85 ? -3.863 -3.835 -3.506 1.00 98.50 85 LEU A C 1
ATOM 681 O O . LEU A 1 85 ? -2.836 -3.652 -4.163 1.00 98.50 85 LEU A O 1
ATOM 685 N N . THR A 1 86 ? -4.373 -5.048 -3.289 1.00 98.44 86 THR A N 1
ATOM 686 C CA . THR A 1 86 ? -3.782 -6.284 -3.816 1.00 98.44 86 THR A CA 1
ATOM 687 C C . THR A 1 86 ? -3.797 -6.295 -5.340 1.00 98.44 86 THR A C 1
ATOM 689 O O . THR A 1 86 ? -2.765 -6.545 -5.962 1.00 98.44 86 THR A O 1
ATOM 692 N N . ASN A 1 87 ? -4.909 -5.902 -5.962 1.00 98.19 87 ASN A N 1
ATOM 693 C CA . ASN A 1 87 ? -4.998 -5.785 -7.418 1.00 98.19 87 ASN A CA 1
ATOM 694 C C . ASN A 1 87 ? -3.986 -4.777 -7.985 1.00 98.19 87 ASN A C 1
ATOM 696 O O . ASN A 1 87 ? -3.337 -5.046 -9.002 1.00 98.19 87 ASN A O 1
ATOM 700 N N . LEU A 1 88 ? -3.800 -3.632 -7.317 1.00 98.31 88 LEU A N 1
ATOM 701 C CA . LEU A 1 88 ? -2.781 -2.659 -7.705 1.00 98.31 88 LEU A CA 1
ATOM 702 C C . LEU A 1 88 ? -1.367 -3.243 -7.578 1.00 98.31 88 LEU A C 1
ATOM 704 O O . LEU A 1 88 ? -0.572 -3.110 -8.511 1.00 98.31 88 LEU A O 1
ATOM 708 N N . PHE A 1 89 ? -1.057 -3.897 -6.456 1.00 98.38 89 PHE A N 1
ATOM 709 C CA . PHE A 1 89 ? 0.241 -4.528 -6.222 1.00 98.38 89 PHE A CA 1
ATOM 710 C C . PHE A 1 89 ? 0.574 -5.558 -7.307 1.00 98.38 89 PHE A C 1
ATOM 712 O O . PHE A 1 89 ? 1.643 -5.483 -7.922 1.00 98.38 89 PHE A O 1
ATOM 719 N N . THR A 1 90 ? -0.356 -6.4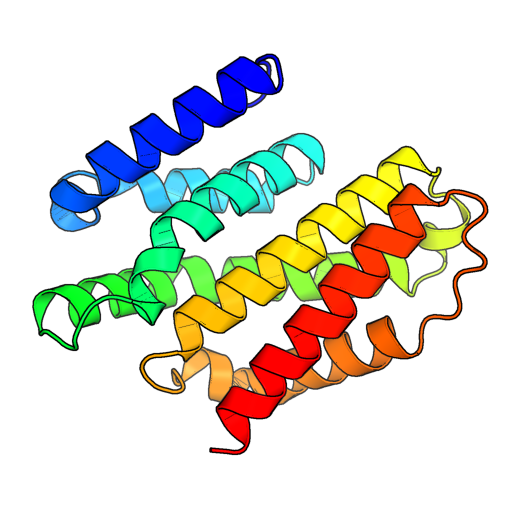65 -7.602 1.00 97.31 90 THR A N 1
ATOM 720 C CA . THR A 1 90 ? -0.186 -7.502 -8.625 1.00 97.31 90 THR A CA 1
ATOM 721 C C . THR A 1 90 ? -0.010 -6.887 -10.014 1.00 97.31 90 THR A C 1
ATOM 723 O O . THR A 1 90 ? 0.910 -7.265 -10.741 1.00 97.31 90 THR A O 1
ATOM 726 N N . SER A 1 91 ? -0.805 -5.867 -10.359 1.00 96.69 91 SER A N 1
ATOM 727 C CA . SER A 1 91 ? -0.696 -5.145 -11.637 1.00 96.69 91 SER A CA 1
ATOM 728 C C . SER A 1 91 ? 0.642 -4.406 -11.794 1.00 96.69 91 SER A C 1
ATOM 730 O O . SER A 1 91 ? 1.236 -4.400 -12.873 1.00 96.69 91 SER A O 1
ATOM 732 N N . LEU A 1 92 ? 1.138 -3.736 -10.751 1.00 96.19 92 LEU A N 1
ATOM 733 C CA . LEU A 1 92 ? 2.441 -3.061 -10.813 1.00 96.19 92 LEU A CA 1
ATOM 734 C C . LEU A 1 92 ? 3.591 -4.072 -10.875 1.00 96.19 92 LEU A C 1
ATOM 736 O O . LEU A 1 92 ? 4.560 -3.863 -11.609 1.00 96.19 92 LEU A O 1
ATOM 740 N N . THR A 1 93 ? 3.464 -5.192 -10.164 1.00 96.00 93 THR A N 1
ATOM 741 C CA . THR A 1 93 ? 4.434 -6.292 -10.202 1.00 96.00 93 THR A CA 1
ATOM 742 C C . THR A 1 93 ? 4.523 -6.900 -11.598 1.00 96.00 93 THR A C 1
ATOM 744 O O . THR A 1 93 ? 5.628 -7.053 -12.126 1.00 96.00 93 THR A O 1
ATOM 747 N N . SER A 1 94 ? 3.390 -7.175 -12.255 1.00 94.31 94 SER A N 1
ATOM 748 C CA . SER A 1 94 ? 3.383 -7.691 -13.629 1.00 94.31 94 SER A CA 1
ATOM 749 C C . SER A 1 94 ? 3.982 -6.692 -14.622 1.00 94.31 94 SER A C 1
ATOM 751 O O . SER A 1 94 ? 4.758 -7.085 -15.489 1.00 94.31 94 SER A O 1
ATOM 753 N N . LYS A 1 95 ? 3.704 -5.390 -14.464 1.00 92.56 95 LYS A N 1
ATOM 754 C CA . LYS A 1 95 ? 4.303 -4.327 -15.294 1.00 92.56 95 LYS A CA 1
ATOM 755 C C . LYS A 1 95 ? 5.825 -4.261 -15.163 1.00 92.56 95 LYS A C 1
ATOM 757 O O . LYS A 1 95 ? 6.523 -4.116 -16.163 1.00 92.56 95 LYS A O 1
ATOM 762 N N . MET A 1 96 ? 6.345 -4.390 -13.943 1.00 91.38 96 MET A N 1
ATOM 763 C CA . MET A 1 96 ? 7.787 -4.312 -13.676 1.00 91.38 96 MET A CA 1
ATOM 764 C C . MET A 1 96 ? 8.565 -5.569 -14.058 1.00 91.38 96 MET A C 1
ATOM 766 O O . MET A 1 96 ? 9.769 -5.491 -14.284 1.00 91.38 96 MET A O 1
ATOM 770 N N . THR A 1 97 ? 7.899 -6.718 -14.122 1.00 91.25 97 THR A N 1
ATOM 771 C CA . THR A 1 97 ? 8.523 -8.012 -14.447 1.00 91.25 97 THR A CA 1
ATOM 772 C C . THR A 1 97 ? 8.312 -8.424 -15.902 1.00 91.25 97 THR A C 1
ATOM 774 O O . THR A 1 97 ? 9.082 -9.223 -16.435 1.00 91.25 97 THR A O 1
ATOM 777 N N . GLY A 1 98 ? 7.291 -7.869 -16.555 1.00 88.50 98 GLY A N 1
ATOM 778 C C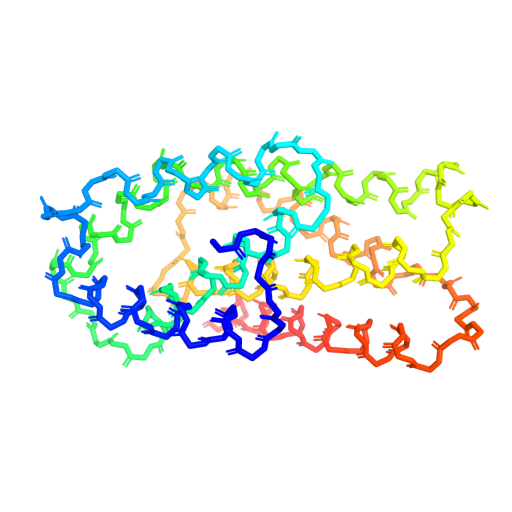A . GLY A 1 98 ? 6.982 -8.098 -17.958 1.00 88.50 98 GLY A CA 1
ATOM 779 C C . GLY A 1 98 ? 7.876 -7.318 -18.921 1.00 88.50 98 GLY A C 1
ATOM 780 O O . GLY A 1 98 ? 8.755 -6.544 -18.535 1.00 88.50 98 GLY A O 1
ATOM 781 N N . GLU A 1 99 ? 7.626 -7.503 -20.218 1.00 85.44 99 GLU A N 1
ATOM 782 C CA . GLU A 1 99 ? 8.394 -6.838 -21.278 1.00 85.44 99 GLU A CA 1
ATOM 783 C C . GLU A 1 99 ? 8.202 -5.317 -21.308 1.00 85.44 99 GLU A C 1
ATOM 785 O O . GLU A 1 99 ? 9.112 -4.606 -21.736 1.00 85.44 99 GLU A O 1
ATOM 790 N N . GLU A 1 100 ? 7.068 -4.820 -20.799 1.00 83.38 100 GLU A N 1
ATOM 791 C CA . GLU A 1 100 ? 6.758 -3.387 -20.689 1.00 83.38 100 GLU A CA 1
ATOM 792 C C . GLU A 1 100 ? 7.835 -2.611 -19.922 1.00 83.38 100 GLU A C 1
ATOM 794 O O . GLU A 1 100 ? 8.168 -1.487 -20.299 1.00 83.38 100 GLU A O 1
ATOM 799 N N . SER A 1 101 ? 8.449 -3.242 -18.915 1.00 83.81 101 SER A N 1
ATOM 800 C CA . SER A 1 101 ? 9.520 -2.651 -18.107 1.00 83.81 101 SER A CA 1
ATOM 801 C C . SER A 1 101 ? 10.704 -2.131 -18.929 1.00 83.81 101 SER A C 1
ATOM 803 O O . SER A 1 101 ? 11.340 -1.152 -18.543 1.00 83.81 101 SER A O 1
ATOM 805 N N . LYS A 1 102 ? 10.976 -2.720 -20.105 1.00 82.81 102 LYS A N 1
ATOM 806 C CA . LYS A 1 102 ? 12.064 -2.300 -21.008 1.00 82.81 102 LYS A CA 1
ATOM 807 C C . LYS A 1 102 ? 11.827 -0.925 -21.636 1.00 82.81 102 LYS A C 1
ATOM 809 O O . LYS A 1 102 ? 12.766 -0.326 -22.156 1.00 82.81 102 LYS A O 1
ATOM 814 N N . HIS A 1 103 ? 10.583 -0.452 -21.625 1.00 84.19 103 HIS A N 1
ATOM 815 C CA . HIS A 1 103 ? 10.176 0.828 -22.198 1.00 84.19 103 HIS A CA 1
ATOM 816 C C . HIS A 1 103 ? 9.980 1.919 -21.144 1.00 84.19 103 HIS A C 1
ATOM 818 O O . HIS A 1 103 ? 9.711 3.064 -21.510 1.00 84.19 103 HIS A O 1
ATOM 824 N N . PHE A 1 104 ? 10.109 1.596 -19.855 1.00 88.81 104 PHE A N 1
ATOM 825 C CA . PHE A 1 104 ? 9.993 2.592 -18.800 1.00 88.81 104 PHE A CA 1
ATOM 826 C C . PHE A 1 104 ? 11.221 3.491 -18.783 1.00 88.81 104 PHE A C 1
ATOM 828 O O . PHE A 1 104 ? 12.364 3.035 -18.797 1.00 88.81 104 PHE A O 1
ATOM 835 N N . ASP A 1 105 ? 10.975 4.795 -18.728 1.00 90.00 105 ASP A N 1
ATOM 836 C CA . ASP A 1 105 ? 12.017 5.745 -18.394 1.00 90.00 105 ASP A CA 1
ATOM 837 C C . ASP A 1 105 ? 12.293 5.726 -16.879 1.00 90.00 105 ASP A C 1
ATOM 839 O O . ASP A 1 105 ? 11.623 5.056 -16.079 1.00 90.00 105 ASP A O 1
ATOM 843 N N . ASN A 1 106 ? 13.313 6.479 -16.467 1.00 89.38 106 ASN A N 1
ATOM 844 C CA . ASN A 1 106 ? 13.667 6.587 -15.053 1.00 89.38 106 ASN A CA 1
ATOM 845 C C . ASN A 1 106 ? 12.519 7.185 -14.220 1.00 89.38 106 ASN A C 1
ATOM 847 O O . ASN A 1 106 ? 12.372 6.817 -13.058 1.00 89.38 106 ASN A O 1
ATOM 851 N N . GLY A 1 107 ? 11.710 8.081 -14.799 1.00 90.69 107 GLY A N 1
ATOM 852 C CA . GLY A 1 107 ? 10.594 8.732 -14.110 1.00 90.69 107 GLY A CA 1
ATOM 853 C C . GLY A 1 107 ? 9.461 7.760 -13.787 1.00 90.69 107 GLY A C 1
ATOM 854 O O . GLY A 1 107 ? 9.046 7.663 -12.635 1.00 90.69 107 GLY A O 1
ATOM 855 N N . CYS A 1 108 ? 9.015 6.984 -14.773 1.00 91.56 108 CYS A N 1
ATOM 856 C CA . CYS A 1 108 ? 8.012 5.936 -14.606 1.00 91.56 108 CYS A CA 1
ATOM 857 C C . CYS A 1 108 ? 8.488 4.878 -13.602 1.00 91.56 108 CYS A C 1
ATOM 859 O O . CYS A 1 108 ? 7.780 4.546 -12.653 1.00 91.56 108 CYS A O 1
ATOM 861 N N . THR A 1 109 ? 9.733 4.415 -13.749 1.00 91.75 109 THR A N 1
ATOM 862 C CA . THR A 1 109 ? 10.321 3.426 -12.833 1.00 91.75 109 THR A CA 1
ATOM 863 C C . THR A 1 109 ? 10.371 3.953 -11.396 1.00 91.75 109 THR A C 1
ATOM 865 O O . THR A 1 109 ? 10.027 3.232 -10.461 1.00 91.75 109 THR A O 1
ATOM 868 N N . MET A 1 110 ? 10.759 5.218 -11.209 1.00 91.94 110 MET A N 1
ATOM 869 C CA . MET A 1 110 ? 10.762 5.880 -9.904 1.00 91.94 110 MET A CA 1
ATOM 870 C C . MET A 1 110 ? 9.360 5.913 -9.294 1.00 91.94 110 MET A C 1
ATOM 872 O O . MET A 1 110 ? 9.191 5.478 -8.159 1.00 91.94 110 MET A O 1
ATOM 876 N N . GLN A 1 111 ? 8.352 6.338 -10.059 1.00 93.88 111 GLN A N 1
ATOM 877 C CA . GLN A 1 111 ? 6.969 6.388 -9.583 1.00 93.88 111 GLN A CA 1
ATOM 878 C C . GLN A 1 111 ? 6.436 5.012 -9.173 1.00 93.88 111 GLN A C 1
ATOM 880 O O . GLN A 1 111 ? 5.736 4.910 -8.168 1.00 93.88 111 GLN A O 1
ATOM 885 N N . ILE A 1 112 ? 6.784 3.951 -9.905 1.00 95.12 112 ILE A N 1
ATOM 886 C CA . ILE A 1 112 ? 6.375 2.589 -9.545 1.00 95.12 112 ILE A CA 1
ATOM 887 C C . ILE A 1 112 ? 7.051 2.137 -8.241 1.00 95.12 112 ILE A C 1
ATOM 889 O O . ILE A 1 112 ? 6.395 1.542 -7.387 1.00 95.12 112 ILE A O 1
ATOM 893 N N . TYR A 1 113 ? 8.336 2.441 -8.039 1.00 94.88 113 TYR A N 1
ATOM 894 C CA . TYR A 1 113 ? 9.002 2.118 -6.774 1.00 94.88 113 TYR A CA 1
ATOM 895 C C . TYR A 1 113 ? 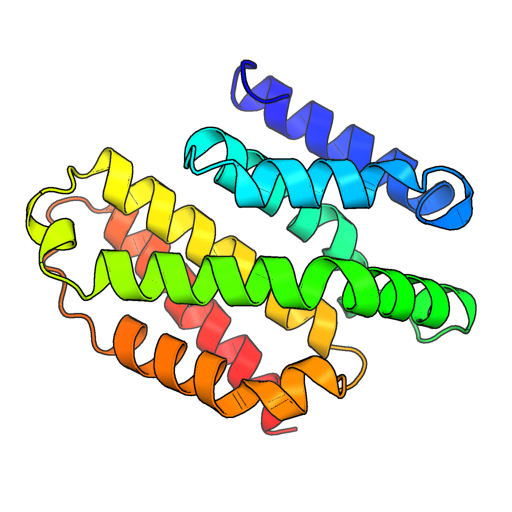8.473 2.933 -5.589 1.00 94.88 113 TYR A C 1
ATOM 897 O O . TYR A 1 113 ? 8.366 2.382 -4.497 1.00 94.88 113 TYR A O 1
ATOM 905 N N . GLU A 1 114 ? 8.105 4.201 -5.788 1.00 95.25 114 GLU A N 1
ATOM 906 C CA . GLU A 1 114 ? 7.389 4.989 -4.773 1.00 95.25 114 GLU A CA 1
ATOM 907 C C . GLU A 1 114 ? 6.072 4.303 -4.381 1.00 95.25 114 GLU A C 1
ATOM 909 O O . GLU A 1 114 ? 5.846 4.055 -3.197 1.00 95.25 114 GLU A O 1
ATOM 914 N N . SER A 1 115 ? 5.265 3.898 -5.372 1.00 97.38 115 SER A N 1
ATOM 915 C CA . SER A 1 115 ? 4.052 3.100 -5.149 1.00 97.38 115 SER A CA 1
ATOM 916 C C . SER A 1 115 ? 4.342 1.841 -4.329 1.00 97.38 115 SER A C 1
ATOM 918 O O . SER A 1 115 ? 3.649 1.577 -3.351 1.00 97.38 115 SER A O 1
ATOM 920 N N . PHE A 1 116 ? 5.369 1.063 -4.687 1.00 97.75 116 PHE A N 1
ATOM 921 C CA . PHE A 1 116 ? 5.703 -0.170 -3.969 1.00 97.75 116 PHE A CA 1
ATOM 922 C C . PHE A 1 116 ? 6.068 0.063 -2.502 1.00 97.75 116 PHE A C 1
ATOM 924 O O . PHE A 1 116 ? 5.626 -0.702 -1.645 1.00 97.75 116 PHE A O 1
ATOM 931 N N . VAL A 1 117 ? 6.841 1.112 -2.200 1.00 97.81 117 VAL A N 1
ATOM 932 C CA . VAL A 1 117 ? 7.188 1.465 -0.816 1.00 97.81 117 VAL A CA 1
ATOM 933 C C . VAL A 1 117 ? 5.925 1.733 0.002 1.00 97.81 117 VAL A C 1
ATOM 935 O O . VAL A 1 117 ? 5.775 1.174 1.089 1.00 97.81 117 VAL A O 1
ATOM 938 N N . ASP A 1 118 ? 5.009 2.552 -0.515 1.00 98.25 118 ASP A N 1
ATOM 939 C CA . ASP A 1 118 ? 3.789 2.904 0.212 1.00 98.25 118 ASP A CA 1
ATOM 940 C C . ASP A 1 118 ? 2.812 1.725 0.305 1.00 98.25 118 ASP A C 1
ATOM 942 O O . ASP A 1 118 ? 2.232 1.499 1.364 1.00 98.25 118 ASP A O 1
ATOM 946 N N . ILE A 1 119 ? 2.689 0.907 -0.746 1.00 98.56 119 ILE A N 1
ATOM 947 C CA . ILE A 1 119 ? 1.896 -0.332 -0.726 1.00 98.56 119 ILE A CA 1
ATOM 948 C C . ILE A 1 119 ? 2.403 -1.282 0.366 1.00 98.56 119 ILE A C 1
ATOM 950 O O . ILE A 1 119 ? 1.601 -1.781 1.153 1.00 98.56 119 ILE A O 1
ATOM 954 N N . ALA A 1 120 ? 3.718 -1.512 0.458 1.00 98.12 120 ALA A N 1
ATOM 955 C CA . ALA A 1 120 ? 4.279 -2.406 1.471 1.00 98.12 120 ALA A CA 1
ATOM 956 C C . ALA A 1 120 ? 4.097 -1.875 2.898 1.00 98.12 120 ALA A C 1
ATOM 958 O O . ALA A 1 120 ? 3.861 -2.669 3.808 1.00 98.12 120 ALA A O 1
ATOM 959 N N . LYS A 1 121 ? 4.153 -0.553 3.099 1.00 98.06 121 LYS A N 1
ATOM 960 C CA . LYS A 1 121 ? 3.829 0.076 4.390 1.00 98.06 121 LYS A CA 1
ATOM 961 C C . LYS A 1 121 ? 2.353 -0.044 4.734 1.00 98.06 121 LYS A C 1
ATOM 963 O O . LYS A 1 121 ? 2.016 -0.340 5.872 1.00 98.06 121 LYS A O 1
ATOM 968 N N . ILE A 1 122 ? 1.457 0.169 3.772 1.00 98.31 122 ILE A N 1
ATOM 969 C CA . ILE A 1 122 ? 0.021 -0.011 4.005 1.00 98.31 122 ILE A CA 1
ATOM 970 C C . ILE A 1 122 ? -0.264 -1.467 4.374 1.00 98.31 122 ILE A C 1
ATOM 972 O O . ILE A 1 122 ? -0.963 -1.714 5.352 1.00 98.31 122 ILE A O 1
ATOM 976 N N . PHE A 1 123 ? 0.323 -2.416 3.642 1.00 97.94 123 PHE A N 1
ATOM 977 C CA . PHE A 1 123 ? 0.242 -3.834 3.969 1.00 97.94 123 PHE A CA 1
ATOM 978 C C . PHE A 1 123 ? 0.700 -4.097 5.412 1.00 97.94 123 PHE A C 1
ATOM 980 O O . PHE A 1 123 ? -0.027 -4.742 6.162 1.00 97.94 123 PHE A O 1
ATOM 987 N N . TYR A 1 124 ? 1.838 -3.534 5.836 1.00 97.25 124 TYR A N 1
ATOM 988 C CA . TYR A 1 124 ? 2.299 -3.602 7.227 1.00 97.25 124 TYR A CA 1
ATOM 989 C C . TYR A 1 124 ? 1.230 -3.096 8.204 1.00 97.25 124 TYR A C 1
ATOM 991 O O . TYR A 1 124 ? 0.812 -3.811 9.110 1.00 97.25 124 TYR A O 1
ATOM 999 N N . HIS A 1 125 ? 0.739 -1.868 8.010 1.00 97.19 125 HIS A N 1
ATOM 1000 C CA . HIS A 1 125 ? -0.198 -1.236 8.944 1.00 97.19 125 HIS A CA 1
ATOM 1001 C C . HIS A 1 125 ? -1.520 -2.001 9.069 1.00 97.19 125 HIS A C 1
ATOM 1003 O O . HIS A 1 125 ? -2.092 -2.039 10.157 1.00 97.19 125 HIS A O 1
ATOM 1009 N N . LEU A 1 126 ? -1.997 -2.613 7.981 1.00 97.06 126 LEU A N 1
ATOM 1010 C CA . LEU A 1 126 ? -3.236 -3.396 7.976 1.00 97.06 126 LEU A CA 1
ATOM 1011 C C . LEU A 1 126 ? -3.086 -4.782 8.617 1.00 97.06 126 LEU A C 1
ATOM 1013 O O . LEU A 1 126 ? -4.073 -5.295 9.134 1.00 97.06 126 LEU A O 1
ATOM 1017 N N . ASN A 1 127 ? -1.879 -5.356 8.617 1.00 96.00 127 ASN A N 1
ATOM 1018 C CA . ASN A 1 127 ? -1.587 -6.657 9.232 1.00 96.00 127 ASN A CA 1
ATOM 1019 C C . ASN A 1 127 ? -1.003 -6.542 10.653 1.00 96.00 127 ASN A C 1
ATOM 1021 O O . ASN A 1 127 ? -0.841 -7.542 11.341 1.00 96.00 127 ASN A O 1
ATOM 1025 N N . PHE A 1 128 ? -0.696 -5.329 11.125 1.00 95.06 128 PHE A N 1
ATOM 1026 C CA . PHE A 1 128 ? 0.025 -5.137 12.387 1.00 95.06 128 PHE A CA 1
ATOM 1027 C C . PHE A 1 128 ? -0.725 -5.645 13.624 1.00 95.06 128 PHE A C 1
ATOM 1029 O O . PHE A 1 128 ? -0.124 -6.161 14.562 1.00 95.06 128 PHE A O 1
ATOM 1036 N N . GLN A 1 129 ? -2.039 -5.419 13.685 1.00 92.00 129 GLN A N 1
ATOM 1037 C CA . GLN A 1 129 ? -2.826 -5.757 14.876 1.00 92.00 129 GLN A CA 1
ATOM 1038 C C . GLN A 1 129 ? -3.134 -7.255 14.960 1.00 92.00 129 GLN A C 1
ATOM 1040 O O . GLN A 1 129 ? -3.233 -7.790 16.074 1.00 92.00 129 GLN A O 1
ATOM 1045 N N . ASP A 1 130 ? -3.342 -7.869 13.797 1.00 91.75 130 ASP A N 1
ATOM 1046 C CA . ASP A 1 130 ? -3.655 -9.275 13.556 1.00 91.75 130 ASP A CA 1
ATOM 1047 C C . ASP A 1 130 ? -3.553 -9.553 12.050 1.00 91.75 130 ASP A C 1
ATOM 1049 O O . ASP A 1 130 ? -3.633 -8.605 11.262 1.00 91.75 130 ASP A O 1
ATOM 1053 N N . LEU A 1 131 ? -3.438 -10.825 11.662 1.00 92.62 131 LEU A N 1
ATOM 1054 C CA . LEU A 1 131 ? -3.502 -11.257 10.266 1.00 92.62 131 LEU A CA 1
ATOM 1055 C C . LEU A 1 131 ? -4.976 -11.320 9.819 1.00 92.62 131 LEU A C 1
ATOM 1057 O O . LEU A 1 131 ? -5.722 -12.178 10.293 1.00 92.62 131 LEU A O 1
ATOM 1061 N N . PRO A 1 132 ? -5.437 -10.436 8.917 1.00 94.88 132 PRO A N 1
ATOM 1062 C CA . PRO A 1 132 ? -6.809 -10.468 8.434 1.00 94.88 132 PRO A CA 1
ATOM 1063 C C . PRO A 1 132 ? -7.038 -11.618 7.449 1.00 94.88 132 PRO A C 1
ATOM 1065 O O . PRO A 1 132 ? -6.200 -11.847 6.580 1.00 94.88 132 PRO A O 1
ATOM 1068 N N . GLU A 1 133 ? -8.222 -12.235 7.504 1.00 95.31 133 GLU A N 1
ATOM 1069 C CA . GLU A 1 133 ? -8.646 -13.349 6.629 1.00 95.31 133 GLU A CA 1
ATOM 1070 C C . GLU A 1 133 ? -8.371 -13.073 5.142 1.00 95.31 133 GLU A C 1
ATOM 1072 O O . GLU A 1 133 ? -7.777 -13.896 4.456 1.00 95.31 133 GLU A O 1
ATOM 1077 N N . TYR A 1 134 ? -8.692 -11.863 4.659 1.00 97.31 134 TYR A N 1
ATOM 1078 C CA . TYR A 1 134 ? -8.404 -11.487 3.273 1.00 97.31 134 TYR A CA 1
ATOM 1079 C C . TYR A 1 134 ? -6.915 -11.618 2.931 1.00 97.31 134 TYR A C 1
ATOM 1081 O O . TYR A 1 134 ? -6.571 -12.145 1.877 1.00 97.31 134 TYR A O 1
ATOM 1089 N N . PHE A 1 135 ? -6.019 -11.120 3.788 1.00 96.31 135 PHE A N 1
ATOM 1090 C CA . PHE A 1 135 ? -4.591 -11.216 3.504 1.00 96.31 135 PHE A CA 1
ATOM 1091 C C . PHE A 1 135 ? -4.089 -12.641 3.661 1.00 96.31 135 PHE A C 1
ATOM 1093 O O . PHE A 1 135 ? -3.262 -13.024 2.846 1.00 96.31 135 PHE A O 1
ATOM 1100 N N . GLU A 1 136 ? -4.611 -13.415 4.618 1.00 95.12 136 GLU A N 1
ATOM 1101 C CA . GLU A 1 136 ? -4.311 -14.843 4.776 1.00 95.12 136 GLU A CA 1
ATOM 1102 C C . GLU A 1 136 ? -4.606 -15.626 3.488 1.00 95.12 136 GLU A C 1
ATOM 1104 O O . GLU A 1 136 ? -3.719 -16.308 2.972 1.00 95.12 136 GLU A O 1
ATOM 1109 N N . ASP A 1 137 ? -5.791 -15.432 2.902 1.00 97.00 137 ASP A N 1
ATOM 1110 C CA . ASP A 1 137 ? -6.211 -16.079 1.651 1.00 97.00 137 ASP A CA 1
ATOM 1111 C C . ASP A 1 137 ? -5.356 -15.677 0.436 1.00 97.00 137 ASP A C 1
ATOM 1113 O O . ASP A 1 137 ? -5.224 -16.444 -0.518 1.00 97.00 137 ASP A O 1
ATOM 1117 N N . HIS A 1 138 ? -4.761 -14.479 0.465 1.00 96.69 138 HIS A N 1
ATOM 1118 C CA . HIS A 1 138 ? -3.961 -13.921 -0.632 1.00 96.69 138 HIS A CA 1
ATOM 1119 C C . HIS A 1 138 ? -2.460 -13.858 -0.303 1.00 96.69 138 HIS A C 1
ATOM 1121 O O . HIS A 1 138 ? -1.695 -13.210 -1.024 1.00 96.69 138 HIS A O 1
ATOM 1127 N N . LEU A 1 139 ? -2.003 -14.509 0.775 1.00 93.88 139 LEU A N 1
ATOM 1128 C CA . LEU A 1 139 ? -0.602 -14.453 1.210 1.00 93.88 139 LEU A CA 1
ATOM 1129 C C . LEU A 1 139 ? 0.344 -14.914 0.098 1.00 93.88 139 LEU A C 1
ATOM 1131 O O . LEU A 1 139 ? 1.395 -14.306 -0.102 1.00 93.88 139 LEU A O 1
ATOM 1135 N N . ASP A 1 140 ? -0.043 -15.942 -0.656 1.00 94.94 140 ASP A N 1
ATOM 1136 C CA . ASP A 1 140 ? 0.759 -16.468 -1.760 1.00 94.94 140 ASP A CA 1
ATOM 1137 C C . ASP A 1 140 ? 1.013 -15.416 -2.851 1.00 94.94 140 ASP A C 1
ATOM 1139 O O . ASP A 1 140 ? 2.139 -15.326 -3.354 1.00 94.94 140 ASP A O 1
ATOM 1143 N N . ASP A 1 141 ? 0.026 -14.573 -3.173 1.00 95.31 141 ASP A N 1
ATOM 1144 C CA . ASP A 1 141 ? 0.173 -13.494 -4.158 1.00 95.31 141 ASP A CA 1
ATOM 1145 C C . ASP A 1 141 ? 1.169 -12.435 -3.668 1.00 95.31 141 ASP A C 1
ATOM 1147 O O . ASP A 1 141 ? 2.079 -12.021 -4.399 1.00 95.31 141 ASP A O 1
ATOM 1151 N N . TRP A 1 142 ? 1.048 -12.039 -2.399 1.00 97.00 142 TRP A N 1
ATOM 1152 C CA . TRP A 1 142 ? 1.932 -11.059 -1.769 1.00 97.00 142 TRP A CA 1
ATOM 1153 C C . TRP A 1 142 ? 3.370 -11.564 -1.661 1.00 97.00 142 TRP A C 1
ATOM 1155 O O . TRP A 1 142 ? 4.304 -10.888 -2.102 1.00 97.00 142 TRP A O 1
ATOM 1165 N N . MET A 1 143 ? 3.562 -12.771 -1.130 1.00 95.19 143 MET A N 1
ATOM 1166 C CA . MET A 1 143 ? 4.887 -13.356 -0.922 1.00 95.19 143 MET A CA 1
ATOM 1167 C C . MET A 1 143 ? 5.584 -13.664 -2.247 1.00 95.19 143 MET A C 1
ATOM 1169 O O . MET A 1 143 ? 6.781 -13.391 -2.397 1.00 95.19 143 MET A O 1
ATOM 1173 N N . SER A 1 144 ? 4.843 -14.165 -3.239 1.00 95.50 144 SER A N 1
ATOM 1174 C CA . SER A 1 144 ? 5.374 -14.386 -4.588 1.00 95.50 144 SER A CA 1
ATOM 1175 C C . SER A 1 144 ? 5.777 -13.068 -5.245 1.00 95.50 144 SER A C 1
ATOM 1177 O O . SER A 1 144 ? 6.876 -12.971 -5.798 1.00 95.50 144 SER A O 1
ATOM 1179 N N . GLY A 1 145 ? 4.939 -12.033 -5.133 1.00 95.50 145 GLY A N 1
ATOM 1180 C CA . GLY A 1 145 ? 5.245 -10.700 -5.647 1.00 95.50 145 GLY A CA 1
ATOM 1181 C C . GLY A 1 145 ? 6.487 -10.093 -4.991 1.00 95.50 145 GLY A C 1
ATOM 1182 O O . GLY A 1 145 ? 7.402 -9.656 -5.692 1.00 95.50 145 GLY A O 1
ATOM 1183 N N . PHE A 1 146 ? 6.581 -10.130 -3.657 1.00 95.56 146 PHE A N 1
ATOM 1184 C CA . PHE A 1 146 ? 7.759 -9.654 -2.926 1.00 95.56 146 PHE A CA 1
ATOM 1185 C C . PHE A 1 146 ? 9.026 -10.382 -3.359 1.00 95.56 146 PHE A C 1
ATOM 1187 O O . PHE A 1 146 ? 10.023 -9.732 -3.676 1.00 95.56 146 PHE A O 1
ATOM 1194 N N . LYS A 1 147 ? 8.988 -11.715 -3.448 1.00 94.50 147 LYS A N 1
ATOM 1195 C CA . LYS A 1 147 ? 10.134 -12.511 -3.893 1.00 94.50 147 LYS A CA 1
ATOM 1196 C C . LYS A 1 147 ? 10.615 -12.088 -5.281 1.00 94.50 147 LYS A C 1
ATOM 1198 O O . LYS A 1 147 ? 11.801 -11.808 -5.459 1.00 94.50 147 LYS A O 1
ATOM 1203 N N . VAL A 1 148 ? 9.705 -12.001 -6.250 1.00 93.62 148 VAL A N 1
ATOM 1204 C CA . VAL A 1 148 ? 10.058 -11.637 -7.628 1.00 93.62 148 VAL A CA 1
ATOM 1205 C C . VAL A 1 148 ? 10.649 -10.223 -7.695 1.00 93.62 148 VAL A C 1
ATOM 1207 O O . VAL A 1 148 ? 11.648 -10.002 -8.382 1.00 93.62 148 VAL A O 1
ATOM 1210 N N . LEU A 1 149 ? 10.089 -9.265 -6.952 1.00 91.56 149 LEU A N 1
ATOM 1211 C CA . LEU A 1 149 ? 10.591 -7.888 -6.921 1.00 91.56 149 LEU A CA 1
ATOM 1212 C C . LEU A 1 149 ? 11.958 -7.759 -6.222 1.00 91.56 149 LEU A C 1
ATOM 1214 O O . LEU A 1 149 ? 12.778 -6.930 -6.634 1.00 91.56 149 LEU A O 1
ATOM 1218 N N . LEU A 1 150 ? 12.235 -8.580 -5.203 1.00 90.56 150 LEU A N 1
ATOM 1219 C CA . LEU A 1 150 ? 13.547 -8.650 -4.547 1.00 90.56 150 LEU A CA 1
ATOM 1220 C C . LEU A 1 150 ? 14.627 -9.187 -5.498 1.00 90.56 150 LEU A C 1
ATOM 1222 O O . LEU A 1 150 ? 15.727 -8.630 -5.573 1.00 90.56 150 LEU A O 1
ATOM 1226 N N . GLU A 1 151 ? 14.303 -10.236 -6.255 1.00 89.88 151 GLU A N 1
ATOM 1227 C CA . GLU A 1 151 ? 15.211 -10.885 -7.210 1.00 89.88 151 GLU A CA 1
ATOM 1228 C C . GLU A 1 151 ? 15.475 -10.039 -8.467 1.00 89.88 151 GLU A C 1
ATOM 1230 O O . GLU A 1 151 ? 16.446 -10.278 -9.193 1.00 89.88 151 GLU A O 1
ATOM 1235 N N . LEU A 1 152 ? 14.649 -9.019 -8.711 1.00 85.94 152 LEU A N 1
ATOM 1236 C CA . LEU A 1 152 ? 14.691 -8.179 -9.902 1.00 85.94 152 LEU A CA 1
ATOM 1237 C C . LEU A 1 152 ? 16.024 -7.412 -9.996 1.00 85.94 152 LEU A C 1
ATOM 1239 O O . LEU A 1 152 ? 16.288 -6.436 -9.280 1.00 85.94 152 LEU A O 1
ATOM 1243 N N . LYS A 1 153 ? 16.907 -7.875 -10.888 1.00 72.69 153 LYS A N 1
ATOM 1244 C CA . LYS A 1 153 ? 18.226 -7.281 -11.151 1.00 72.69 153 LYS A CA 1
ATOM 1245 C C . LYS A 1 153 ? 18.096 -6.089 -12.089 1.00 72.69 153 LYS A C 1
ATOM 1247 O O . LYS A 1 153 ? 18.389 -6.183 -13.275 1.00 72.69 153 LYS A O 1
ATOM 1252 N N . ASN A 1 154 ? 17.697 -4.953 -11.548 1.00 64.38 154 ASN A N 1
ATOM 1253 C CA . ASN A 1 154 ? 17.730 -3.711 -12.301 1.00 64.38 154 ASN A CA 1
ATOM 1254 C C . ASN A 1 154 ? 19.114 -3.071 -12.174 1.00 64.38 154 ASN A C 1
ATOM 1256 O O . ASN A 1 154 ? 19.595 -2.794 -11.073 1.00 64.38 154 ASN A O 1
ATOM 1260 N N . VAL A 1 155 ? 19.764 -2.843 -13.316 1.00 55.31 155 VAL A N 1
ATOM 1261 C CA . VAL A 1 155 ? 20.953 -1.992 -13.408 1.00 55.31 155 VAL A CA 1
ATOM 1262 C C . VAL A 1 155 ? 20.453 -0.553 -13.341 1.00 55.31 155 VAL A C 1
ATOM 1264 O O . VAL A 1 155 ? 20.183 0.070 -14.363 1.00 55.31 155 VAL A O 1
ATOM 1267 N N . TYR A 1 156 ? 20.232 -0.041 -12.131 1.00 62.38 156 TYR A N 1
ATOM 1268 C CA . TYR A 1 156 ? 19.792 1.340 -11.970 1.00 62.38 156 TYR A CA 1
ATOM 1269 C C . TYR A 1 156 ? 20.935 2.270 -12.358 1.00 62.38 156 TYR A C 1
ATOM 1271 O O . TYR A 1 156 ? 21.947 2.359 -11.667 1.00 62.38 156 TYR A O 1
ATOM 1279 N N . THR A 1 157 ? 20.767 2.994 -13.456 1.00 63.50 157 THR A N 1
ATOM 1280 C CA . THR A 1 157 ? 21.648 4.115 -13.800 1.00 63.50 157 THR A CA 1
ATOM 1281 C C . THR A 1 157 ? 21.365 5.349 -12.935 1.00 63.50 157 THR A C 1
ATOM 1283 O O . THR A 1 157 ? 22.184 6.260 -12.886 1.00 63.50 157 THR A O 1
ATOM 1286 N N . CYS A 1 158 ? 20.213 5.383 -12.252 1.00 81.44 158 CYS A N 1
ATOM 1287 C CA . CYS A 1 158 ? 19.732 6.487 -11.422 1.00 81.44 158 CYS A CA 1
ATOM 1288 C C . CYS A 1 158 ? 19.837 6.121 -9.923 1.00 81.44 158 CYS A C 1
ATOM 1290 O O . CYS A 1 158 ? 19.174 5.168 -9.495 1.00 81.44 158 CYS A O 1
ATOM 1292 N N . PRO A 1 159 ? 20.638 6.847 -9.118 1.00 86.00 159 PRO A N 1
ATOM 1293 C CA . PRO A 1 159 ? 20.817 6.575 -7.687 1.00 86.00 159 PRO A CA 1
ATOM 1294 C C . PRO A 1 159 ? 19.516 6.586 -6.873 1.00 86.00 159 PRO A C 1
ATOM 1296 O O . PRO A 1 159 ? 19.342 5.782 -5.957 1.00 86.00 159 PRO A O 1
ATOM 1299 N N . GLU A 1 160 ? 18.583 7.468 -7.225 1.00 88.62 160 GLU A N 1
ATOM 1300 C CA . GLU A 1 160 ? 17.303 7.655 -6.546 1.00 88.62 160 GLU A CA 1
ATOM 1301 C C . GLU A 1 160 ? 16.432 6.396 -6.621 1.00 88.62 160 GLU A C 1
ATOM 1303 O O . GLU A 1 160 ? 15.857 5.981 -5.616 1.00 88.62 160 GLU A O 1
ATOM 1308 N N . ILE A 1 161 ? 16.402 5.728 -7.779 1.00 89.38 161 ILE A N 1
ATOM 1309 C CA . ILE A 1 161 ? 15.665 4.467 -7.947 1.00 89.38 161 ILE A CA 1
ATOM 1310 C C . ILE A 1 161 ? 16.301 3.364 -7.093 1.00 89.38 161 ILE A C 1
ATOM 1312 O O . ILE A 1 161 ? 15.595 2.580 -6.461 1.00 89.38 161 ILE A O 1
ATOM 1316 N N . GLY A 1 162 ? 17.637 3.330 -7.017 1.00 88.62 162 GLY A N 1
ATOM 1317 C CA . GLY A 1 162 ? 18.353 2.405 -6.137 1.00 88.62 162 GLY A CA 1
ATOM 1318 C C . GLY A 1 162 ? 17.997 2.604 -4.659 1.00 88.62 162 GLY A C 1
ATOM 1319 O O . GLY A 1 162 ? 17.775 1.626 -3.945 1.00 88.62 162 GLY A O 1
ATOM 1320 N N . SER A 1 163 ? 17.876 3.860 -4.218 1.00 91.56 163 SER A N 1
ATOM 1321 C CA . SER A 1 163 ? 17.440 4.211 -2.860 1.00 91.56 163 SER A CA 1
ATOM 1322 C C . SER A 1 163 ? 16.009 3.747 -2.577 1.00 91.56 163 SER A C 1
ATOM 1324 O O . SER A 1 163 ? 15.762 3.089 -1.565 1.00 91.56 163 SER A O 1
ATOM 1326 N N . LEU A 1 164 ? 15.071 4.006 -3.495 1.00 93.50 164 LEU A N 1
ATOM 1327 C CA . LEU A 1 164 ? 13.682 3.561 -3.348 1.00 93.50 164 LEU A CA 1
ATOM 1328 C C . LEU A 1 164 ? 13.569 2.036 -3.321 1.00 93.50 164 LEU A C 1
ATOM 1330 O O . LEU A 1 164 ? 12.864 1.495 -2.471 1.00 93.50 164 LEU A O 1
ATOM 1334 N N . LYS A 1 165 ? 14.314 1.329 -4.182 1.00 92.06 165 LYS A N 1
ATOM 1335 C CA . LYS A 1 165 ? 14.368 -0.137 -4.138 1.00 92.06 165 LYS A CA 1
ATOM 1336 C C . LYS A 1 165 ? 14.870 -0.622 -2.782 1.00 92.06 165 LYS A C 1
ATOM 1338 O O . LYS A 1 165 ? 14.274 -1.524 -2.211 1.00 92.06 165 LYS A O 1
ATOM 1343 N N . MET A 1 166 ? 15.938 -0.023 -2.255 1.00 92.06 166 MET A N 1
ATOM 1344 C CA . MET A 1 166 ? 16.464 -0.394 -0.942 1.00 92.06 166 MET A CA 1
ATOM 1345 C C . MET A 1 166 ? 15.428 -0.158 0.164 1.00 92.06 166 MET A C 1
ATOM 1347 O O . MET A 1 166 ? 15.234 -1.031 1.004 1.00 92.06 166 MET A O 1
ATOM 1351 N N . SER A 1 167 ? 14.724 0.979 0.133 1.00 95.25 167 SER A N 1
ATOM 1352 C CA . SER A 1 167 ? 13.635 1.268 1.073 1.00 95.25 167 SER A CA 1
ATOM 1353 C C . SER A 1 167 ? 12.507 0.242 0.977 1.00 95.25 167 SER A C 1
ATOM 1355 O O . SER A 1 167 ? 11.968 -0.160 2.003 1.00 95.25 167 SER A O 1
ATOM 1357 N N . PHE A 1 168 ? 12.150 -0.184 -0.233 1.00 95.75 168 PHE A N 1
ATOM 1358 C CA . PHE A 1 168 ? 11.143 -1.217 -0.440 1.00 95.75 168 PHE A CA 1
ATOM 1359 C C . PHE A 1 168 ? 11.611 -2.579 0.086 1.00 95.75 168 PHE A C 1
ATOM 1361 O O . PHE A 1 168 ? 10.873 -3.236 0.813 1.00 95.75 168 PHE A O 1
ATOM 1368 N N . CYS A 1 169 ? 12.855 -2.977 -0.201 1.00 93.94 169 CYS A N 1
ATOM 1369 C CA . CYS A 1 169 ? 13.435 -4.210 0.334 1.00 93.94 169 CYS A CA 1
ATOM 1370 C C . CYS A 1 169 ? 13.447 -4.213 1.869 1.00 93.94 169 CYS A C 1
ATOM 1372 O O . CYS A 1 169 ? 13.109 -5.224 2.475 1.00 93.94 169 CYS A O 1
ATOM 1374 N N . ALA A 1 170 ? 13.816 -3.089 2.491 1.00 95.81 170 ALA A N 1
ATOM 1375 C CA . ALA A 1 170 ? 13.788 -2.942 3.943 1.00 95.81 170 ALA A CA 1
ATOM 1376 C C . ALA A 1 170 ? 12.366 -3.121 4.494 1.00 95.81 170 ALA A C 1
ATOM 1378 O O . ALA A 1 170 ? 12.170 -3.903 5.418 1.00 95.81 170 ALA A O 1
ATOM 1379 N N . GLN A 1 171 ? 11.369 -2.494 3.863 1.00 97.25 171 GLN A N 1
ATOM 1380 C CA . GLN A 1 171 ? 9.973 -2.649 4.271 1.00 97.25 171 GLN A CA 1
ATOM 1381 C C . GLN A 1 171 ? 9.471 -4.093 4.119 1.00 97.25 171 GLN A C 1
ATOM 1383 O O . GLN A 1 171 ? 8.721 -4.566 4.966 1.00 97.25 171 GLN A O 1
ATOM 1388 N N . ILE A 1 172 ? 9.890 -4.825 3.077 1.00 95.50 172 ILE A N 1
ATOM 1389 C CA . ILE A 1 172 ? 9.562 -6.255 2.954 1.00 95.50 172 ILE A CA 1
ATOM 1390 C C . ILE A 1 172 ? 10.128 -7.037 4.143 1.00 95.50 172 ILE A C 1
ATOM 1392 O O . ILE A 1 172 ? 9.427 -7.881 4.693 1.00 95.50 172 ILE A O 1
ATOM 1396 N N . CYS A 1 173 ? 11.364 -6.763 4.566 1.00 94.25 173 CYS A N 1
ATOM 1397 C CA . CYS A 1 173 ? 11.937 -7.417 5.743 1.00 94.25 173 CYS A CA 1
ATOM 1398 C C . CYS A 1 173 ? 11.114 -7.141 7.009 1.00 94.25 173 CYS A C 1
ATOM 1400 O O . CYS A 1 173 ? 10.871 -8.072 7.778 1.00 94.25 173 CYS A O 1
ATOM 1402 N N . ASP A 1 174 ? 10.645 -5.906 7.205 1.00 94.25 174 ASP A N 1
ATOM 1403 C CA . ASP A 1 174 ? 9.783 -5.553 8.340 1.00 94.25 174 ASP A CA 1
ATOM 1404 C C . ASP A 1 174 ? 8.447 -6.315 8.286 1.00 94.25 174 ASP A C 1
ATOM 1406 O O . ASP A 1 174 ? 7.998 -6.860 9.294 1.00 94.25 174 ASP A O 1
ATOM 1410 N N . ASN A 1 175 ? 7.849 -6.429 7.095 1.00 93.94 175 ASN A N 1
ATOM 1411 C CA . ASN A 1 175 ? 6.611 -7.183 6.881 1.00 93.94 175 ASN A CA 1
ATOM 1412 C C . ASN A 1 175 ? 6.797 -8.677 7.178 1.00 93.94 175 ASN A C 1
ATOM 1414 O O . ASN A 1 175 ? 5.956 -9.286 7.826 1.00 93.94 175 ASN A O 1
ATOM 1418 N N . LEU A 1 176 ? 7.900 -9.275 6.722 1.00 91.12 176 LEU A N 1
ATOM 1419 C CA . LEU A 1 176 ? 8.198 -10.687 6.975 1.00 91.12 176 LEU A CA 1
ATOM 1420 C C . LEU A 1 176 ? 8.500 -10.959 8.450 1.00 91.12 176 LEU A C 1
ATOM 1422 O O . LEU A 1 176 ? 8.127 -12.010 8.960 1.00 91.12 176 LEU A O 1
ATOM 1426 N N . THR A 1 177 ? 9.161 -10.019 9.129 1.00 90.38 177 THR A N 1
ATOM 1427 C CA . THR A 1 177 ? 9.460 -10.139 10.562 1.00 90.38 177 THR A CA 1
ATOM 1428 C C . THR A 1 177 ? 8.173 -10.182 11.378 1.00 90.38 177 THR A C 1
ATOM 1430 O O . THR A 1 177 ? 8.062 -11.016 12.266 1.00 90.38 177 THR A O 1
ATOM 1433 N N . MET A 1 178 ? 7.171 -9.374 11.014 1.00 88.88 178 MET A N 1
ATOM 1434 C CA . MET A 1 178 ? 5.854 -9.398 11.658 1.00 88.88 178 MET A CA 1
ATOM 1435 C C . MET A 1 178 ? 5.174 -10.775 11.592 1.00 88.88 178 MET A C 1
ATOM 1437 O O . MET A 1 178 ? 4.514 -11.160 12.544 1.00 88.88 178 MET A O 1
ATOM 1441 N N . PHE A 1 179 ? 5.342 -11.529 10.501 1.00 80.75 179 PHE A N 1
ATOM 1442 C CA . PHE A 1 179 ? 4.765 -12.877 10.375 1.00 80.75 179 PHE A CA 1
ATOM 1443 C C . PHE A 1 179 ? 5.580 -13.975 11.065 1.00 80.75 179 PHE A C 1
ATOM 1445 O O . PHE A 1 179 ? 5.131 -15.119 11.137 1.00 80.75 179 PHE A O 1
ATOM 1452 N N . ALA A 1 180 ? 6.799 -13.664 11.503 1.00 77.00 180 ALA A N 1
ATOM 1453 C CA . ALA A 1 180 ? 7.679 -14.609 12.179 1.00 77.00 180 ALA A CA 1
ATOM 1454 C C . ALA A 1 180 ? 7.571 -14.544 13.715 1.00 77.00 180 ALA A C 1
ATOM 1456 O O . ALA A 1 180 ? 8.129 -15.419 14.384 1.00 77.00 180 ALA A O 1
ATOM 1457 N N . GLU A 1 181 ? 6.900 -13.521 14.252 1.00 60.81 181 GLU A N 1
ATOM 1458 C CA . GLU A 1 181 ? 6.608 -13.323 15.681 1.00 60.81 181 GLU A CA 1
ATOM 1459 C C . GLU A 1 181 ? 5.279 -13.974 16.093 1.00 60.81 181 GLU A C 1
ATOM 1461 O O . GLU A 1 181 ? 5.242 -14.534 17.216 1.00 60.81 181 GLU A O 1
#

pLDDT: mean 91.01, std 8.04, range [55.31, 98.56]

Secondary structure (DSSP, 8-state):
-TTS-HHHHHHHHHHHHHHHHHHTTTT-THHHHHHHHHHTS--HHHHHHHHHHHHHHHGGGGTSPP-HHHHHHHHHHHHHHHHHHHHHHHHHHHHHHSGGGGG--HHHHHHHHHHHHHHHHHHHHHHSSS--HHHHHTHHHHHHHHHHHHH-----SSHHHHHHHHHHHHHHHHHHHHHH-